Protein AF-A0A1C3ZC49-F1 (afdb_monomer_lite)

pLDDT: mean 77.56, std 10.23, range [47.25, 87.75]

Sequence (55 aa):
MNRWYFPFLIGTIIFVVLSLIGKFEMAYIVTYSVGLTLGFFLMYWLNRKKRQNTD

Structure (mmCIF, N/CA/C/O backbone):
data_AF-A0A1C3ZC49-F1
#
_entry.id   AF-A0A1C3ZC49-F1
#
loop_
_atom_site.group_PDB
_atom_site.id
_atom_site.type_symbol
_atom_site.label_atom_id
_atom_site.label_alt_id
_atom_site.label_comp_id
_atom_site.label_asym_id
_atom_site.label_entity_id
_atom_site.label_seq_id
_atom_site.pdbx_PDB_ins_code
_atom_site.Cartn_x
_atom_site.Cartn_y
_atom_site.Cartn_z
_atom_site.occupancy
_atom_site.B_iso_or_equiv
_atom_site.auth_seq_id
_atom_site.auth_comp_id
_atom_site.auth_asym_id
_atom_site.auth_atom_id
_atom_site.pdbx_PDB_model_num
ATOM 1 N N . MET A 1 1 ? -19.108 10.832 4.683 1.00 50.59 1 MET A N 1
ATOM 2 C CA . MET A 1 1 ? -18.213 10.250 3.655 1.00 50.59 1 MET A CA 1
ATOM 3 C C . MET A 1 1 ? -17.469 9.062 4.246 1.00 50.59 1 MET A C 1
ATOM 5 O O . MET A 1 1 ? -16.876 9.191 5.310 1.00 50.59 1 MET A O 1
ATOM 9 N N . ASN A 1 2 ? -17.580 7.894 3.615 1.00 55.16 2 ASN A N 1
ATOM 10 C CA . ASN A 1 2 ? -17.129 6.602 4.135 1.00 55.16 2 ASN A CA 1
ATOM 11 C C . ASN A 1 2 ? -15.603 6.597 4.395 1.00 55.16 2 ASN A C 1
ATOM 13 O O . ASN A 1 2 ? -14.817 6.468 3.459 1.00 55.16 2 ASN A O 1
ATOM 17 N N . ARG A 1 3 ? -15.172 6.702 5.666 1.00 62.81 3 ARG A N 1
ATOM 18 C CA . ARG A 1 3 ? -13.749 6.699 6.101 1.00 62.81 3 ARG A CA 1
ATOM 19 C C . ARG A 1 3 ? -12.947 5.459 5.667 1.00 62.81 3 ARG A C 1
ATOM 21 O O . ARG A 1 3 ? -11.726 5.463 5.758 1.00 62.81 3 ARG A O 1
ATOM 28 N N . TRP A 1 4 ? -13.628 4.438 5.155 1.00 63.62 4 TRP A N 1
ATOM 29 C CA . TRP A 1 4 ? -13.055 3.215 4.595 1.00 63.62 4 TRP A CA 1
ATOM 30 C C . TRP A 1 4 ? -12.331 3.416 3.255 1.00 63.62 4 TRP A C 1
ATOM 32 O O . TRP A 1 4 ? -11.476 2.606 2.916 1.00 63.62 4 TRP A O 1
ATOM 42 N N . TYR A 1 5 ? -12.613 4.496 2.513 1.00 72.00 5 TYR A N 1
ATOM 43 C CA . TYR A 1 5 ? -11.923 4.783 1.245 1.00 72.00 5 TYR A CA 1
ATOM 44 C C . TYR A 1 5 ? -10.496 5.304 1.430 1.00 72.00 5 TYR A C 1
ATOM 46 O O . TYR A 1 5 ? -9.681 5.172 0.526 1.00 72.00 5 TYR A O 1
ATOM 54 N N . PHE A 1 6 ? -10.178 5.884 2.588 1.00 76.19 6 PHE A N 1
ATOM 55 C CA . PHE A 1 6 ? -8.875 6.494 2.855 1.00 76.19 6 PHE A CA 1
ATOM 56 C C . PHE A 1 6 ? -7.685 5.518 2.742 1.00 76.19 6 PHE A C 1
ATOM 58 O O . PHE A 1 6 ? -6.757 5.821 1.992 1.00 76.19 6 PHE A O 1
ATOM 65 N N . PRO A 1 7 ? -7.692 4.338 3.401 1.00 74.81 7 PRO A N 1
ATOM 66 C CA . PRO A 1 7 ? -6.601 3.368 3.264 1.00 74.81 7 PRO A CA 1
ATOM 67 C C . PRO A 1 7 ? -6.454 2.839 1.833 1.00 74.81 7 PRO A C 1
ATOM 69 O O . PRO A 1 7 ? -5.338 2.660 1.353 1.00 74.81 7 PRO A O 1
ATOM 72 N N . PHE A 1 8 ? -7.576 2.639 1.138 1.00 79.38 8 PHE A N 1
ATOM 73 C CA . PHE A 1 8 ? -7.585 2.160 -0.242 1.00 79.38 8 PHE A CA 1
ATOM 74 C C . PHE A 1 8 ? -7.001 3.205 -1.203 1.00 79.38 8 PHE A C 1
ATOM 76 O O . PHE A 1 8 ? -6.176 2.879 -2.047 1.00 79.38 8 PHE A O 1
ATOM 83 N N . LEU A 1 9 ? -7.374 4.477 -1.030 1.00 83.94 9 LEU A N 1
ATOM 84 C CA . LEU A 1 9 ? -6.868 5.593 -1.826 1.00 83.94 9 LEU A CA 1
ATOM 85 C C . LEU A 1 9 ? -5.345 5.73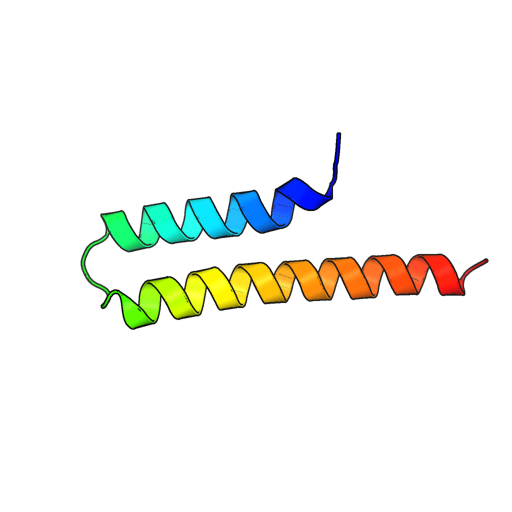6 -1.688 1.00 83.94 9 LEU A C 1
ATOM 87 O O . LEU A 1 9 ? -4.650 5.876 -2.691 1.00 83.94 9 LEU A O 1
ATOM 91 N N . ILE A 1 10 ? -4.825 5.657 -0.460 1.00 82.44 10 ILE A N 1
ATOM 92 C CA . ILE A 1 10 ? -3.382 5.738 -0.190 1.00 82.44 10 ILE A CA 1
ATOM 93 C C . ILE A 1 10 ? -2.638 4.568 -0.839 1.00 82.44 10 ILE A C 1
ATOM 95 O O . ILE A 1 10 ? -1.620 4.788 -1.495 1.00 82.44 10 ILE A O 1
ATOM 99 N N . GLY A 1 11 ? -3.159 3.343 -0.706 1.00 83.12 11 GLY A N 1
ATOM 100 C CA . GLY A 1 11 ? -2.578 2.158 -1.338 1.00 83.12 11 GLY A CA 1
ATOM 101 C C . GLY A 1 11 ? -2.466 2.300 -2.857 1.00 83.12 11 GLY A C 1
ATOM 102 O O . GLY A 1 11 ? -1.404 2.036 -3.425 1.00 83.12 11 GLY A O 1
ATOM 103 N N . THR A 1 12 ? -3.522 2.802 -3.504 1.00 84.31 12 THR A N 1
ATOM 104 C CA . THR A 1 12 ? -3.551 3.034 -4.955 1.00 84.31 12 THR A CA 1
ATOM 105 C C . THR A 1 12 ? -2.591 4.141 -5.388 1.00 84.31 12 THR A C 1
ATOM 107 O O . THR A 1 12 ? -1.887 3.976 -6.380 1.00 84.31 12 THR A O 1
ATOM 110 N N . ILE A 1 13 ? -2.506 5.254 -4.650 1.00 87.50 13 ILE A N 1
ATOM 111 C CA . ILE A 1 13 ? -1.567 6.345 -4.968 1.00 87.50 13 ILE A CA 1
ATOM 112 C C . ILE A 1 13 ? -0.122 5.840 -4.907 1.00 87.50 13 ILE A C 1
ATOM 114 O O . ILE A 1 13 ? 0.656 6.079 -5.827 1.00 87.50 13 ILE A O 1
ATOM 118 N N . ILE A 1 14 ? 0.229 5.103 -3.851 1.00 84.62 14 ILE A N 1
ATOM 119 C CA . ILE A 1 14 ? 1.583 4.568 -3.666 1.00 84.62 14 ILE A CA 1
ATOM 120 C C . ILE A 1 14 ? 1.916 3.544 -4.755 1.00 84.62 14 ILE A C 1
ATOM 122 O O . ILE A 1 14 ? 3.023 3.572 -5.288 1.00 84.62 14 ILE A O 1
ATOM 126 N N . PHE A 1 15 ? 0.949 2.704 -5.138 1.00 85.25 15 PHE A N 1
ATOM 127 C CA . PHE A 1 15 ? 1.095 1.780 -6.263 1.00 85.25 15 PHE A CA 1
ATOM 128 C C . PHE A 1 15 ? 1.423 2.522 -7.564 1.00 85.25 15 PHE A C 1
ATOM 130 O O . PHE A 1 15 ? 2.430 2.229 -8.198 1.00 85.25 15 PHE A O 1
ATOM 137 N N . VAL A 1 16 ? 0.625 3.534 -7.922 1.00 86.94 16 VAL A N 1
ATOM 138 C CA . VAL A 1 16 ? 0.820 4.315 -9.154 1.00 86.94 16 VAL A CA 1
ATOM 139 C C . VAL A 1 16 ? 2.173 5.029 -9.156 1.00 86.94 16 VAL A C 1
ATOM 141 O O . VAL A 1 16 ? 2.885 4.978 -10.155 1.00 86.94 16 VAL A O 1
ATOM 144 N N . VAL A 1 17 ? 2.567 5.650 -8.040 1.00 86.69 17 VAL A N 1
ATOM 145 C CA . VAL A 1 17 ? 3.865 6.337 -7.921 1.00 86.69 17 VAL A CA 1
ATOM 146 C C . VAL A 1 17 ? 5.029 5.355 -8.078 1.00 86.69 17 VAL A C 1
ATOM 148 O O . VAL A 1 17 ? 5.961 5.630 -8.832 1.00 86.69 17 VAL A O 1
ATOM 151 N N . LEU A 1 18 ? 4.975 4.195 -7.418 1.00 83.81 18 LEU A N 1
ATOM 152 C CA . LEU A 1 18 ? 6.016 3.168 -7.519 1.00 83.81 18 LEU A CA 1
ATOM 153 C C . LEU A 1 18 ? 6.095 2.559 -8.925 1.00 83.81 18 LEU A C 1
ATOM 155 O O . LEU A 1 18 ? 7.196 2.340 -9.430 1.00 83.81 18 LEU A O 1
ATOM 159 N N . SER A 1 19 ? 4.952 2.343 -9.581 1.00 80.75 19 SER A N 1
ATOM 160 C CA . SER A 1 19 ? 4.899 1.886 -10.973 1.00 80.75 19 SER A CA 1
ATOM 161 C C . SER A 1 19 ? 5.478 2.911 -11.950 1.00 80.75 19 SER A C 1
ATOM 163 O O . SER A 1 19 ? 6.168 2.519 -12.887 1.00 80.75 19 SER A O 1
ATOM 165 N N . LEU A 1 20 ? 5.262 4.212 -11.724 1.00 84.44 20 LEU A N 1
ATOM 166 C CA . LEU A 1 20 ? 5.813 5.286 -12.564 1.00 84.44 20 LEU A CA 1
ATOM 167 C C . LEU A 1 20 ? 7.333 5.441 -12.428 1.00 84.44 20 LEU A C 1
ATOM 169 O O . LEU A 1 20 ? 7.995 5.835 -13.384 1.00 84.44 20 LEU A O 1
ATOM 173 N N . ILE A 1 21 ? 7.899 5.121 -11.260 1.00 85.56 21 ILE A N 1
ATOM 174 C CA . ILE A 1 21 ? 9.353 5.150 -11.044 1.00 85.56 21 ILE A CA 1
ATOM 175 C C . ILE A 1 21 ? 10.056 4.061 -11.873 1.00 85.56 21 ILE A C 1
ATOM 177 O O . ILE A 1 21 ? 11.225 4.227 -12.220 1.00 85.56 21 ILE A O 1
ATOM 181 N N . GLY A 1 22 ? 9.376 2.949 -12.186 1.00 72.62 22 GLY A N 1
ATOM 182 C 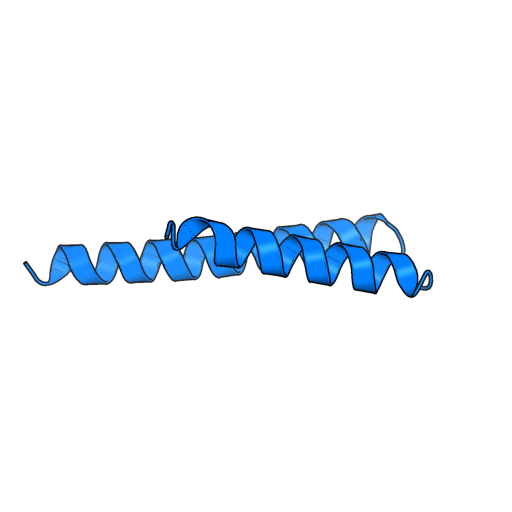CA . GLY A 1 22 ? 9.851 1.903 -13.106 1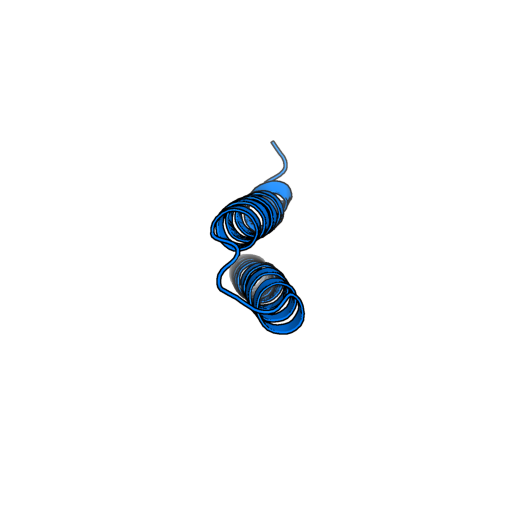.00 72.62 22 GLY A CA 1
ATOM 183 C C . GLY A 1 22 ? 11.126 1.154 -12.684 1.00 72.62 22 GLY A C 1
ATOM 184 O O . GLY A 1 22 ? 11.592 0.289 -13.416 1.00 72.62 22 GLY A O 1
ATOM 185 N N . LYS A 1 23 ? 11.705 1.474 -11.518 1.00 74.06 23 LYS A N 1
ATOM 186 C CA . LYS A 1 23 ? 12.956 0.883 -11.007 1.00 74.06 23 LYS A CA 1
ATOM 187 C C . LYS A 1 23 ? 12.759 -0.345 -10.120 1.00 74.06 23 LYS A C 1
ATOM 189 O O . LYS A 1 23 ? 13.736 -1.009 -9.796 1.00 74.06 23 LYS A O 1
ATOM 194 N N . PHE A 1 24 ? 11.530 -0.616 -9.691 1.00 74.00 24 PHE A N 1
ATOM 195 C CA . PHE A 1 24 ? 11.218 -1.713 -8.780 1.00 74.00 24 PHE A CA 1
ATOM 196 C C . PHE A 1 24 ? 10.528 -2.847 -9.532 1.00 74.00 24 PHE A C 1
ATOM 198 O O . PHE A 1 24 ? 9.687 -2.596 -10.395 1.00 74.00 24 PHE A O 1
ATOM 205 N N . GLU A 1 25 ? 10.856 -4.096 -9.195 1.00 82.88 25 GLU A N 1
ATOM 206 C CA . GLU A 1 25 ? 10.143 -5.235 -9.772 1.00 82.88 25 GLU A CA 1
ATOM 207 C C . GLU A 1 25 ? 8.672 -5.205 -9.355 1.00 82.88 25 GLU A C 1
ATOM 209 O O . GLU A 1 25 ? 8.333 -4.854 -8.220 1.00 82.88 25 GLU A O 1
ATOM 214 N N . MET A 1 26 ? 7.791 -5.641 -10.256 1.00 77.75 26 MET A N 1
ATOM 215 C CA . MET A 1 26 ? 6.346 -5.678 -10.013 1.00 77.75 26 MET A CA 1
ATOM 216 C C . MET A 1 26 ? 5.980 -6.405 -8.712 1.00 77.75 26 MET A C 1
ATOM 218 O O . MET A 1 26 ? 5.073 -5.970 -8.005 1.00 77.75 26 MET A O 1
ATOM 222 N N . ALA A 1 27 ? 6.717 -7.458 -8.349 1.00 83.00 27 ALA A N 1
ATOM 223 C CA . ALA A 1 27 ? 6.511 -8.188 -7.101 1.00 83.00 27 ALA A CA 1
ATOM 224 C C . ALA A 1 27 ? 6.712 -7.302 -5.858 1.00 83.00 27 ALA A C 1
ATOM 226 O O . ALA A 1 27 ? 5.905 -7.353 -4.926 1.00 83.00 27 ALA A O 1
ATOM 227 N N . TYR A 1 28 ? 7.736 -6.444 -5.854 1.00 83.88 28 TYR A N 1
ATOM 228 C CA . TYR A 1 28 ? 7.990 -5.511 -4.755 1.00 83.88 28 TYR A CA 1
ATOM 229 C C . TYR A 1 28 ? 6.915 -4.435 -4.672 1.00 83.88 28 TYR A C 1
ATOM 231 O O . TYR A 1 28 ? 6.429 -4.149 -3.579 1.00 83.88 28 TYR A O 1
ATOM 239 N N . ILE A 1 29 ? 6.509 -3.881 -5.815 1.00 83.12 29 ILE A N 1
ATOM 240 C CA . ILE A 1 29 ? 5.475 -2.842 -5.885 1.00 83.12 29 ILE A CA 1
ATOM 241 C C . ILE A 1 29 ? 4.154 -3.376 -5.324 1.00 83.12 29 ILE A C 1
ATOM 243 O O . ILE A 1 29 ? 3.556 -2.759 -4.443 1.00 83.12 29 ILE A O 1
ATOM 247 N N . VAL A 1 30 ? 3.731 -4.560 -5.775 1.00 82.88 30 VAL A N 1
ATOM 248 C CA . VAL A 1 30 ? 2.499 -5.205 -5.305 1.00 82.88 30 VAL A CA 1
ATOM 249 C C . VAL A 1 30 ? 2.589 -5.515 -3.812 1.00 82.88 30 VAL A C 1
ATOM 251 O O . VAL A 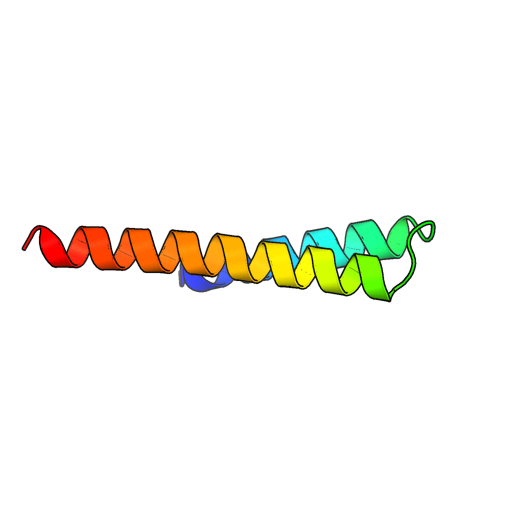1 30 ? 1.671 -5.178 -3.067 1.00 82.88 30 VAL A O 1
ATOM 254 N N . THR A 1 31 ? 3.700 -6.093 -3.352 1.00 87.50 31 THR A N 1
ATOM 255 C CA . THR A 1 31 ? 3.876 -6.452 -1.936 1.00 87.50 31 THR A CA 1
ATOM 256 C C . THR A 1 31 ? 3.834 -5.220 -1.030 1.00 87.50 31 THR A C 1
ATOM 258 O O . THR A 1 31 ? 3.150 -5.236 -0.007 1.00 87.50 31 THR A O 1
ATOM 261 N N . TYR A 1 32 ? 4.493 -4.124 -1.419 1.00 84.25 32 TYR A N 1
ATOM 262 C CA . TYR A 1 32 ? 4.473 -2.870 -0.660 1.00 84.25 32 TYR A CA 1
ATOM 263 C C . TYR A 1 32 ? 3.088 -2.221 -0.636 1.00 84.25 32 TYR A C 1
ATOM 265 O O . TYR A 1 32 ? 2.611 -1.829 0.431 1.00 84.25 32 TYR A O 1
ATOM 273 N N . SER A 1 33 ? 2.417 -2.124 -1.784 1.00 83.62 33 SER A N 1
ATOM 274 C CA . SER A 1 33 ? 1.085 -1.518 -1.873 1.00 83.62 33 SER A CA 1
ATOM 275 C C . SER A 1 33 ? 0.035 -2.319 -1.107 1.00 83.62 33 SER A C 1
ATOM 277 O O . SER A 1 33 ? -0.765 -1.739 -0.367 1.00 83.62 33 SER A O 1
ATOM 279 N N . VAL A 1 34 ? 0.056 -3.649 -1.219 1.00 85.69 34 VAL A N 1
ATOM 280 C CA . VAL A 1 34 ? -0.844 -4.535 -0.467 1.00 85.69 34 VAL A CA 1
ATOM 281 C C . VAL A 1 34 ? -0.526 -4.484 1.028 1.00 85.69 34 VAL A C 1
ATOM 283 O O . VAL A 1 34 ? -1.443 -4.336 1.835 1.00 85.69 34 VAL A O 1
ATOM 286 N N . GLY A 1 35 ? 0.757 -4.520 1.403 1.00 87.75 35 GLY A N 1
ATOM 287 C CA . GLY A 1 35 ? 1.202 -4.427 2.795 1.00 87.75 35 GLY A CA 1
ATOM 288 C C . GLY A 1 35 ? 0.775 -3.124 3.471 1.00 87.75 35 GLY A C 1
ATOM 289 O O . GLY A 1 35 ? 0.248 -3.147 4.582 1.00 87.75 35 GLY A O 1
ATOM 290 N N . LEU A 1 36 ? 0.912 -1.988 2.782 1.00 84.69 36 LEU A N 1
ATOM 291 C CA . LEU A 1 36 ? 0.453 -0.693 3.287 1.00 84.69 36 LEU A CA 1
ATOM 292 C C . LEU A 1 36 ? -1.070 -0.635 3.414 1.00 84.69 36 LEU A C 1
ATOM 294 O O . LEU A 1 36 ? -1.582 -0.203 4.447 1.00 84.69 36 LEU A O 1
ATOM 298 N N . THR A 1 37 ? -1.796 -1.120 2.406 1.00 85.00 37 THR A N 1
ATOM 299 C CA . THR A 1 37 ? -3.266 -1.156 2.439 1.00 85.00 37 THR A CA 1
ATOM 300 C C . THR A 1 37 ? -3.767 -1.991 3.623 1.00 85.00 37 THR A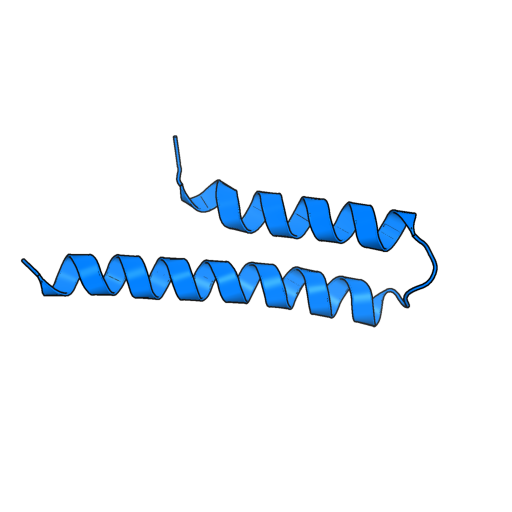 C 1
ATOM 302 O O . THR A 1 37 ? -4.629 -1.538 4.378 1.00 85.00 37 THR A O 1
ATOM 305 N N . LEU A 1 38 ? -3.178 -3.172 3.844 1.00 85.50 38 LEU A N 1
ATOM 306 C CA . LEU A 1 38 ? -3.482 -4.040 4.984 1.00 85.50 38 LEU A CA 1
ATOM 307 C C . LEU A 1 38 ? -3.086 -3.412 6.324 1.00 85.50 38 LEU A C 1
ATOM 309 O O . LEU A 1 38 ? -3.857 -3.499 7.277 1.00 85.50 38 LEU A O 1
ATOM 313 N N . GLY A 1 39 ? -1.931 -2.750 6.408 1.00 86.06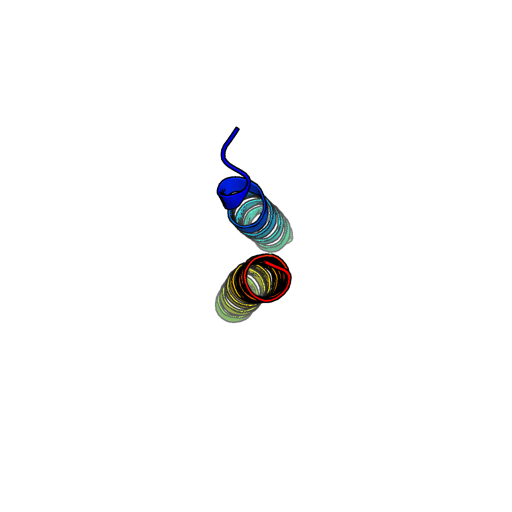 39 GLY A N 1
ATOM 314 C CA . GLY A 1 39 ? -1.470 -2.079 7.625 1.00 86.06 39 GLY A CA 1
ATOM 315 C C . GLY A 1 39 ? -2.424 -0.973 8.078 1.00 86.06 39 GLY A C 1
ATOM 316 O O . GLY A 1 39 ? -2.852 -0.950 9.235 1.00 86.06 39 GLY A O 1
ATOM 317 N N . PHE A 1 40 ? -2.843 -0.099 7.157 1.00 82.62 40 PHE A N 1
ATOM 318 C CA . PHE A 1 40 ? -3.836 0.932 7.465 1.00 82.62 40 PHE A CA 1
ATOM 319 C C . PHE A 1 40 ? -5.217 0.341 7.765 1.00 82.62 40 PHE A C 1
ATOM 321 O O . PHE A 1 40 ? -5.921 0.844 8.645 1.00 82.62 40 PHE A O 1
ATOM 328 N N . PHE A 1 41 ? -5.602 -0.739 7.081 1.00 83.75 41 PHE A N 1
ATOM 329 C CA . PHE A 1 41 ? -6.836 -1.461 7.377 1.00 83.75 41 PHE A CA 1
ATOM 330 C C . PHE A 1 41 ? -6.835 -2.030 8.805 1.00 83.75 41 PHE A C 1
ATOM 332 O O . PHE A 1 41 ? -7.794 -1.828 9.549 1.00 83.75 41 PHE A O 1
ATOM 339 N N . LEU A 1 42 ? -5.738 -2.666 9.225 1.00 84.50 42 LEU A N 1
ATOM 340 C CA . LEU A 1 42 ? -5.538 -3.176 10.585 1.00 84.50 42 LEU A CA 1
ATOM 341 C C . LEU A 1 42 ? -5.574 -2.056 11.624 1.00 84.50 42 LEU A C 1
ATOM 343 O O . LEU A 1 42 ? -6.271 -2.176 12.631 1.00 84.50 42 LEU A O 1
ATOM 347 N N . MET A 1 43 ? -4.883 -0.944 11.371 1.00 82.12 43 MET A N 1
ATOM 348 C CA . MET A 1 43 ? -4.888 0.213 12.267 1.00 82.12 43 MET A CA 1
ATOM 349 C C . MET A 1 43 ? -6.301 0.791 12.432 1.00 82.12 43 MET A C 1
ATOM 351 O O . MET A 1 43 ? -6.717 1.134 13.541 1.00 82.12 43 MET A O 1
ATOM 355 N N . TYR A 1 44 ? -7.077 0.839 11.347 1.00 76.94 44 TYR A N 1
ATOM 356 C CA . TYR A 1 44 ? -8.475 1.258 11.380 1.00 76.94 44 TYR A CA 1
ATOM 357 C C . TYR A 1 44 ? -9.362 0.262 12.138 1.00 76.94 44 TYR A C 1
ATOM 359 O O . TYR A 1 44 ? -10.183 0.673 12.960 1.00 76.94 44 TYR A O 1
ATOM 367 N N . TRP A 1 45 ? -9.174 -1.040 11.913 1.00 79.81 45 TRP A N 1
ATOM 368 C CA . TRP A 1 45 ? -9.896 -2.101 12.616 1.00 79.81 45 TRP A CA 1
ATOM 369 C C . TRP A 1 45 ? -9.646 -2.055 14.127 1.00 79.81 45 TRP A C 1
ATOM 371 O O . TRP A 1 45 ? -10.593 -2.074 14.915 1.00 79.81 45 TRP A O 1
ATOM 381 N N . LEU A 1 46 ? -8.385 -1.910 14.542 1.00 83.44 46 LEU A N 1
ATOM 382 C CA . LEU A 1 46 ? -8.000 -1.768 15.947 1.00 83.44 46 LEU A CA 1
ATOM 383 C C . LEU A 1 46 ? -8.582 -0.491 16.567 1.00 83.44 46 LEU A C 1
ATOM 385 O O . LEU A 1 46 ? -9.144 -0.549 17.660 1.00 83.44 46 LEU A O 1
ATOM 389 N N . ASN A 1 47 ? -8.535 0.642 15.859 1.00 77.25 47 ASN A N 1
ATOM 390 C CA . ASN A 1 47 ? -9.149 1.890 16.324 1.00 77.25 47 ASN A CA 1
ATOM 391 C C . ASN A 1 47 ? -10.678 1.792 16.442 1.00 77.25 47 ASN A C 1
ATOM 393 O O . ASN A 1 47 ? -11.260 2.392 17.348 1.00 77.25 47 ASN A O 1
ATOM 397 N N . ARG A 1 48 ? -11.337 1.029 15.562 1.00 72.94 48 ARG A N 1
ATOM 398 C CA . ARG A 1 48 ? -12.779 0.761 15.649 1.00 72.94 48 ARG A CA 1
ATOM 399 C C . ARG A 1 48 ? -13.105 -0.117 16.857 1.00 72.94 48 ARG A C 1
ATOM 401 O O . ARG A 1 48 ? -14.010 0.221 17.613 1.00 72.94 48 ARG A O 1
ATOM 408 N N . LYS A 1 49 ? -12.328 -1.181 17.080 1.00 72.69 49 LYS A N 1
ATOM 409 C CA . LYS A 1 49 ? -12.479 -2.074 18.238 1.00 72.69 49 LYS A CA 1
ATOM 410 C C . LYS A 1 49 ? -12.242 -1.334 19.559 1.00 72.69 49 LYS A C 1
ATOM 412 O O . LYS A 1 49 ? -12.955 -1.566 20.526 1.00 72.69 49 LYS A O 1
ATOM 417 N N . LYS A 1 50 ? -11.294 -0.392 19.586 1.00 66.75 50 LYS A N 1
ATOM 418 C CA . LYS A 1 50 ? -11.013 0.446 20.761 1.00 66.75 50 LYS A CA 1
ATOM 419 C C . LYS A 1 50 ? -12.204 1.329 21.147 1.00 66.75 50 LYS A C 1
ATOM 421 O O . LYS A 1 50 ? -12.473 1.461 22.331 1.00 66.75 50 LYS A O 1
ATOM 426 N N . ARG A 1 51 ? -12.936 1.884 20.170 1.00 61.28 51 ARG A N 1
ATOM 427 C CA . ARG A 1 51 ? -14.162 2.660 20.437 1.00 61.28 51 ARG A CA 1
ATOM 428 C C . ARG A 1 51 ? -15.308 1.796 20.966 1.00 61.28 51 ARG A C 1
ATOM 430 O O . ARG A 1 51 ? -16.018 2.255 21.838 1.00 61.28 51 ARG A O 1
ATOM 437 N N . GLN A 1 52 ? -15.445 0.556 20.493 1.00 61.12 52 GLN A N 1
ATOM 438 C CA . GLN A 1 52 ? -16.480 -0.375 20.973 1.00 61.12 52 GLN A CA 1
ATOM 439 C C . GLN A 1 52 ? -16.253 -0.912 22.394 1.00 61.12 52 GLN A C 1
ATOM 441 O O . GLN A 1 52 ? -17.184 -1.438 22.978 1.00 61.12 52 GLN A O 1
ATOM 446 N N . ASN A 1 53 ? -15.036 -0.819 22.937 1.00 58.41 53 ASN A N 1
ATOM 447 C CA . ASN A 1 53 ? -14.710 -1.280 24.294 1.00 58.41 53 ASN A CA 1
ATOM 448 C C . ASN A 1 53 ? -14.825 -0.168 25.358 1.00 58.41 53 ASN A C 1
ATOM 450 O O . ASN A 1 53 ? -14.433 -0.384 26.500 1.00 58.41 53 ASN A O 1
ATOM 454 N N . THR A 1 54 ? -15.243 1.042 24.977 1.00 56.78 54 THR A N 1
ATOM 455 C CA . THR A 1 54 ? -15.420 2.188 25.895 1.00 56.78 54 THR A CA 1
ATOM 456 C C . THR A 1 54 ? -16.901 2.499 26.157 1.00 56.78 54 THR A C 1
ATOM 458 O O . THR A 1 54 ? -17.182 3.422 26.913 1.00 56.78 54 THR A O 1
ATOM 461 N N . ASP A 1 55 ? -17.818 1.719 25.577 1.00 47.25 55 ASP A N 1
ATOM 462 C CA . ASP A 1 55 ? -19.263 1.780 25.828 1.00 47.25 55 ASP A CA 1
ATOM 463 C C . ASP A 1 55 ? -19.715 0.596 26.697 1.00 47.25 55 ASP A C 1
ATOM 465 O O . ASP A 1 55 ? -19.226 -0.534 26.448 1.00 47.25 55 ASP A O 1
#

Foldseek 3Di:
DPPLVVLVVVLVVQLVVVVVVVPDDPVVSVCVSVVSSVVVVVVVVVVVVVVVVVD

Organism: NCBI:txid1402860

Radius of gyration: 14.15 Å; chains: 1; bounding box: 32×18×39 Å

Secondary structure (DSSP, 8-state):
--TTHHHHHHHHHHHHHHHHH--S-HHHHHHHHHHHHHHHHHHHHHHHHHHHT--